Protein AF-A0A0F9GW29-F1 (afdb_monomer_lite)

pLDDT: mean 93.7, std 11.86, range [34.0, 98.69]

Structure (mmCIF, N/CA/C/O backbone):
data_AF-A0A0F9GW29-F1
#
_entry.id   AF-A0A0F9GW29-F1
#
loop_
_atom_site.group_PDB
_atom_site.id
_atom_site.type_symbol
_atom_site.label_atom_id
_atom_site.label_alt_id
_atom_site.label_comp_id
_atom_site.label_asym_id
_atom_site.label_entity_id
_atom_site.label_seq_id
_atom_site.pdbx_PDB_ins_code
_atom_site.Cartn_x
_atom_site.Cartn_y
_atom_site.Cartn_z
_atom_site.occupancy
_atom_site.B_iso_or_equiv
_atom_site.auth_seq_id
_atom_site.auth_comp_id
_atom_site.auth_asym_id
_atom_site.auth_atom_id
_atom_site.pdbx_PDB_model_num
ATOM 1 N N . ALA A 1 1 ? -7.505 8.619 -7.207 1.00 73.38 1 ALA A N 1
ATOM 2 C CA . ALA A 1 1 ? -6.398 9.356 -6.556 1.00 73.38 1 ALA A CA 1
ATOM 3 C C . ALA A 1 1 ? -5.919 8.689 -5.260 1.00 73.38 1 ALA A C 1
ATOM 5 O O . ALA A 1 1 ? -4.724 8.470 -5.140 1.00 73.38 1 ALA A O 1
ATOM 6 N N . LEU A 1 2 ? -6.806 8.320 -4.320 1.00 91.94 2 LEU A N 1
ATOM 7 C CA . LEU A 1 2 ? -6.420 7.776 -2.999 1.00 91.94 2 LEU A CA 1
ATOM 8 C C . LEU A 1 2 ? -5.524 6.524 -3.019 1.00 91.94 2 LEU A C 1
ATOM 10 O O . LEU A 1 2 ? -4.722 6.354 -2.109 1.00 91.94 2 LEU A O 1
ATOM 14 N N . ALA A 1 3 ? -5.606 5.679 -4.051 1.00 94.94 3 ALA A N 1
ATOM 15 C CA . ALA A 1 3 ? -4.713 4.524 -4.181 1.00 94.94 3 ALA A CA 1
ATOM 16 C C . ALA A 1 3 ? -3.299 4.853 -4.690 1.00 94.94 3 ALA A C 1
ATOM 18 O O . ALA A 1 3 ? -2.419 4.002 -4.636 1.00 94.94 3 ALA A O 1
ATOM 19 N N . CYS A 1 4 ? -3.065 6.072 -5.176 1.00 92.94 4 CYS A N 1
ATOM 20 C CA . CYS A 1 4 ? -1.814 6.461 -5.833 1.00 92.94 4 CYS A CA 1
ATOM 21 C C . CYS A 1 4 ? -0.981 7.446 -5.001 1.00 92.94 4 CYS A C 1
ATOM 23 O O . CYS A 1 4 ? 0.075 7.879 -5.448 1.00 92.94 4 CYS A O 1
ATOM 25 N N . ALA A 1 5 ? -1.452 7.844 -3.817 1.00 92.12 5 ALA A N 1
ATOM 26 C CA . ALA A 1 5 ? -0.807 8.861 -2.993 1.00 92.12 5 ALA A CA 1
ATOM 27 C C . ALA A 1 5 ? -1.031 8.599 -1.501 1.00 92.12 5 ALA A C 1
ATOM 29 O O . ALA A 1 5 ? -1.825 7.745 -1.106 1.00 92.12 5 ALA A O 1
ATOM 30 N N . SER A 1 6 ? -0.285 9.309 -0.658 1.00 95.75 6 SER A N 1
ATOM 31 C CA . SER A 1 6 ? -0.554 9.363 0.781 1.00 95.75 6 SER A CA 1
ATOM 32 C C . SER A 1 6 ? -1.591 10.442 1.086 1.00 95.75 6 SER A C 1
ATOM 34 O O . SER A 1 6 ? -1.606 11.471 0.414 1.00 95.75 6 SER A O 1
ATOM 36 N N . HIS A 1 7 ? -2.434 10.230 2.096 1.00 97.06 7 HIS A N 1
ATOM 37 C CA . HIS A 1 7 ? -3.388 11.240 2.573 1.00 97.06 7 HIS A CA 1
ATOM 38 C C . HIS A 1 7 ? -3.113 11.659 4.023 1.00 97.06 7 HIS A C 1
ATOM 40 O O . HIS A 1 7 ? -2.449 10.945 4.772 1.00 97.06 7 HIS A O 1
ATOM 46 N N . GLY A 1 8 ? -3.644 12.814 4.436 1.00 97.19 8 GLY A N 1
ATOM 47 C CA . GLY A 1 8 ? -3.456 13.358 5.785 1.00 97.19 8 GLY A CA 1
ATOM 48 C C . GLY A 1 8 ? -4.341 12.719 6.860 1.00 97.19 8 GLY A C 1
ATOM 49 O O . GLY A 1 8 ? -4.086 12.902 8.048 1.00 97.19 8 GLY A O 1
ATOM 50 N N . GLY A 1 9 ? -5.355 11.948 6.459 1.00 97.19 9 GLY A N 1
ATOM 51 C CA . GLY A 1 9 ? -6.311 11.306 7.372 1.00 97.19 9 GLY A CA 1
ATOM 52 C C . GLY A 1 9 ? -7.526 12.181 7.680 1.00 97.19 9 GLY A C 1
ATOM 53 O O . GLY A 1 9 ? -8.248 11.907 8.627 1.00 97.19 9 GLY A O 1
ATOM 54 N N . GLU A 1 10 ? -7.739 13.239 6.900 1.00 97.94 10 GLU A N 1
ATOM 55 C CA . GLU A 1 10 ? -8.901 14.121 6.946 1.00 97.94 10 GLU A CA 1
ATOM 56 C C . GLU A 1 10 ? -10.218 13.350 6.751 1.00 97.94 10 GLU A C 1
ATOM 58 O O . GLU A 1 10 ? -10.232 12.364 6.009 1.00 97.94 10 GLU A O 1
ATOM 63 N N . PRO A 1 11 ? -11.340 13.826 7.329 1.00 97.38 11 PRO A N 1
ATOM 64 C CA . PRO A 1 11 ? -12.637 13.150 7.230 1.00 97.38 11 PRO A CA 1
ATOM 65 C C . PRO A 1 11 ? -13.097 12.855 5.798 1.00 97.38 11 PRO A C 1
ATOM 67 O O . PRO A 1 11 ? -13.728 11.834 5.545 1.00 97.38 11 PRO A O 1
ATOM 70 N N . SER A 1 12 ? -12.763 13.723 4.837 1.00 97.50 12 SER A N 1
ATOM 71 C CA . SER A 1 12 ? -13.057 13.489 3.419 1.00 97.50 12 SER A CA 1
ATOM 72 C C . SER A 1 12 ? -12.296 12.282 2.862 1.00 97.50 12 SER A C 1
ATOM 74 O O . SER A 1 12 ? -12.860 11.490 2.106 1.00 97.50 12 SER A O 1
ATOM 76 N N . HIS A 1 13 ? -11.032 12.105 3.250 1.00 97.88 13 HIS A N 1
ATOM 77 C CA . HIS A 1 13 ? -10.209 10.976 2.832 1.00 97.88 13 HIS A CA 1
ATOM 78 C C . HIS A 1 13 ? -10.640 9.686 3.527 1.00 97.88 13 HIS A C 1
ATOM 80 O O . HIS A 1 13 ? -10.876 8.691 2.844 1.00 97.88 13 HIS A O 1
ATOM 86 N N . THR A 1 14 ? -10.807 9.702 4.853 1.00 97.81 14 THR A N 1
ATOM 87 C CA . THR A 1 14 ? -11.222 8.510 5.609 1.00 97.81 14 THR A CA 1
ATOM 88 C C . THR A 1 14 ? -12.634 8.076 5.235 1.00 97.81 14 THR A C 1
ATOM 90 O O . THR A 1 14 ? -12.854 6.895 4.991 1.00 97.81 14 THR A O 1
ATOM 93 N N . GLY A 1 15 ? -13.570 9.014 5.064 1.00 98.12 15 GLY A N 1
ATOM 94 C CA . GLY A 1 15 ? -14.919 8.723 4.575 1.00 98.12 15 GLY A CA 1
ATOM 95 C C . GLY A 1 15 ? -14.922 8.099 3.177 1.00 98.12 15 GLY A C 1
ATOM 96 O O . GLY A 1 15 ? -15.638 7.129 2.937 1.00 98.12 15 GLY A O 1
ATOM 97 N N . THR A 1 16 ? -14.066 8.586 2.271 1.00 98.25 16 THR A N 1
ATOM 98 C CA . THR A 1 16 ? -13.930 7.990 0.930 1.00 98.25 16 THR A CA 1
ATOM 99 C C . THR A 1 16 ? -13.340 6.580 0.993 1.00 98.25 16 THR A C 1
ATOM 101 O O . THR A 1 16 ? -13.804 5.696 0.278 1.00 98.25 16 THR A O 1
ATOM 104 N N . VAL A 1 17 ? -12.342 6.343 1.851 1.00 98.50 17 VAL A N 1
ATOM 105 C CA . VAL A 1 17 ? -11.772 5.003 2.069 1.00 98.50 17 VAL A CA 1
ATOM 106 C C . VAL A 1 17 ? -12.826 4.042 2.625 1.00 98.50 17 VAL A C 1
ATOM 108 O O . VAL A 1 17 ? -12.965 2.939 2.104 1.00 98.50 17 VAL A O 1
ATOM 111 N N . ALA A 1 18 ? -13.611 4.466 3.619 1.00 98.50 18 ALA A N 1
ATOM 112 C CA . ALA A 1 18 ? -14.680 3.651 4.198 1.00 98.50 18 ALA A CA 1
ATOM 113 C C . ALA A 1 18 ? -15.738 3.262 3.151 1.00 98.50 18 ALA A C 1
ATOM 115 O O . ALA A 1 18 ? -16.047 2.081 3.011 1.00 98.50 18 ALA A O 1
ATOM 116 N N . GLY A 1 19 ? -16.239 4.228 2.372 1.00 98.56 19 GLY A N 1
ATOM 117 C CA . GLY A 1 19 ? -17.222 3.953 1.317 1.00 98.56 19 GLY A CA 1
ATOM 118 C C . GLY A 1 19 ? -16.668 3.081 0.184 1.00 98.56 19 GLY A C 1
ATOM 119 O O . GLY A 1 19 ? -17.386 2.253 -0.381 1.00 98.56 19 GLY A O 1
ATOM 120 N N . TRP A 1 20 ? -15.377 3.217 -0.137 1.00 98.25 20 TRP A N 1
ATOM 121 C CA . TRP A 1 20 ? -14.721 2.350 -1.114 1.00 98.25 20 TRP A CA 1
ATOM 122 C C . TRP A 1 20 ? -14.618 0.906 -0.597 1.00 98.25 20 TRP A C 1
ATOM 124 O O . TRP A 1 20 ? -15.015 -0.016 -1.309 1.00 98.25 20 TRP A O 1
ATOM 134 N N . LEU A 1 21 ? -14.175 0.697 0.646 1.00 98.69 21 LEU A N 1
ATOM 135 C CA . LEU A 1 21 ? -14.157 -0.633 1.267 1.00 98.69 21 LEU A CA 1
ATOM 136 C C . LEU A 1 21 ? -15.551 -1.272 1.265 1.00 98.69 21 LEU A C 1
ATOM 138 O O . LEU A 1 21 ? -15.688 -2.410 0.825 1.00 98.69 21 LEU A O 1
ATOM 142 N N . GLU A 1 22 ? -16.587 -0.525 1.651 1.00 98.50 22 GLU A N 1
ATOM 143 C CA . GLU A 1 22 ? -17.970 -1.014 1.648 1.00 98.50 22 GLU A CA 1
ATOM 144 C C . GLU A 1 22 ? -18.430 -1.439 0.243 1.00 98.50 22 GLU A C 1
ATOM 146 O O . GLU A 1 22 ? -18.994 -2.520 0.074 1.00 98.50 22 GLU A O 1
ATOM 151 N N . THR A 1 23 ? -18.110 -0.646 -0.786 1.00 98.12 23 THR A N 1
ATOM 152 C CA . THR A 1 23 ? -18.413 -0.980 -2.191 1.00 98.12 23 THR A CA 1
ATOM 153 C C . THR A 1 23 ? -17.710 -2.268 -2.640 1.00 98.12 23 THR A C 1
ATOM 155 O O . THR A 1 23 ? -18.242 -3.007 -3.467 1.00 98.12 23 THR A O 1
ATOM 158 N N . ALA A 1 24 ? -16.530 -2.562 -2.087 1.00 97.69 24 ALA A N 1
ATOM 159 C CA . ALA A 1 24 ? -15.790 -3.801 -2.319 1.00 97.69 24 ALA A CA 1
ATOM 160 C C . ALA A 1 24 ? -16.244 -4.972 -1.418 1.00 97.69 24 ALA A C 1
ATOM 162 O O . ALA A 1 24 ? -15.675 -6.058 -1.515 1.00 97.69 24 ALA A O 1
ATOM 163 N N . GLY A 1 25 ? -17.254 -4.782 -0.558 1.00 98.19 25 GLY A N 1
ATOM 164 C CA . GLY A 1 25 ? -17.727 -5.800 0.388 1.00 98.19 25 GLY A CA 1
ATOM 165 C C . GLY A 1 25 ? -16.799 -6.016 1.588 1.00 98.19 25 GLY A C 1
ATOM 166 O O . GLY A 1 25 ? -16.816 -7.089 2.186 1.00 98.19 25 GLY A O 1
ATOM 167 N N . LEU A 1 26 ? -15.982 -5.016 1.921 1.00 98.69 26 LEU A N 1
ATOM 168 C CA . LEU A 1 26 ? -14.942 -5.058 2.947 1.00 98.69 26 LEU A CA 1
ATOM 169 C C . LEU A 1 26 ? -15.180 -4.013 4.035 1.00 98.69 26 LEU A C 1
ATOM 171 O O . LEU A 1 26 ? -16.071 -3.164 3.951 1.00 98.69 26 LEU A O 1
ATOM 175 N N . ARG A 1 27 ? -14.359 -4.073 5.080 1.00 98.38 27 ARG A N 1
ATOM 176 C CA . ARG A 1 27 ? -14.412 -3.190 6.242 1.00 98.38 27 ARG A CA 1
ATOM 177 C C . ARG A 1 27 ? -13.027 -2.655 6.595 1.00 98.38 27 ARG A C 1
ATOM 179 O O . ARG A 1 27 ? -12.006 -3.118 6.098 1.00 98.38 27 ARG A O 1
ATOM 186 N N . VAL A 1 28 ? -12.981 -1.675 7.499 1.00 98.25 28 VAL A N 1
ATOM 187 C CA . VAL A 1 28 ? -11.717 -1.092 7.9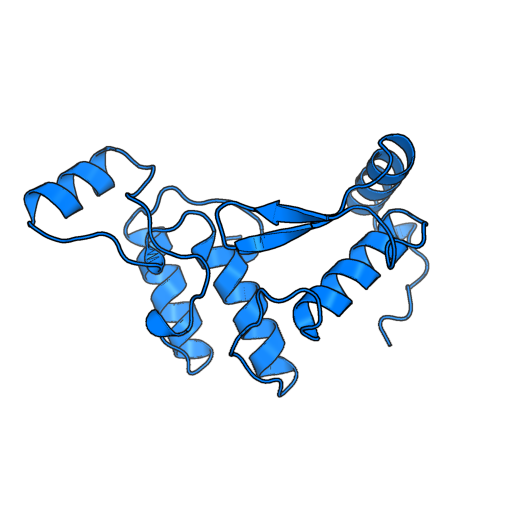94 1.00 98.25 28 VAL A CA 1
ATOM 188 C C . VAL A 1 28 ? -10.817 -2.152 8.629 1.00 98.25 28 VAL A C 1
ATOM 190 O O . VAL A 1 28 ? -9.599 -2.033 8.562 1.00 98.25 28 VAL A O 1
ATOM 193 N N . GLU A 1 29 ? -11.400 -3.200 9.212 1.00 98.06 29 GLU A N 1
ATOM 194 C CA . GLU A 1 29 ? -10.657 -4.297 9.835 1.00 98.06 29 GLU A CA 1
ATOM 195 C C . GLU A 1 29 ? -9.917 -5.190 8.825 1.00 98.06 29 GLU A C 1
ATOM 197 O O . GLU A 1 29 ? -9.009 -5.917 9.222 1.00 98.06 29 GLU A O 1
ATOM 202 N N . ASP A 1 30 ? -10.261 -5.114 7.535 1.00 98.56 30 ASP A N 1
ATOM 203 C CA . ASP A 1 30 ? -9.537 -5.811 6.467 1.00 98.56 30 ASP A CA 1
ATOM 204 C C . ASP A 1 30 ? -8.243 -5.078 6.069 1.00 98.56 30 ASP A C 1
ATOM 206 O O . ASP A 1 30 ? -7.419 -5.624 5.339 1.00 98.56 30 ASP A O 1
ATOM 210 N N . LEU A 1 31 ? -8.030 -3.840 6.539 1.00 98.69 31 LEU A N 1
ATOM 211 C CA . LEU A 1 31 ? -6.799 -3.097 6.285 1.00 98.69 31 LEU A CA 1
ATOM 212 C C . LEU A 1 31 ? -5.649 -3.601 7.167 1.00 98.69 31 LEU A C 1
ATOM 214 O O . LEU A 1 31 ? -5.679 -3.506 8.392 1.00 98.69 31 LEU A O 1
ATOM 218 N N . GLU A 1 32 ? -4.557 -4.003 6.524 1.00 98.56 32 GLU A N 1
ATOM 219 C CA . GLU A 1 32 ? -3.333 -4.483 7.177 1.00 98.56 32 GLU A CA 1
ATOM 220 C C . GLU A 1 32 ? -2.215 -3.419 7.227 1.00 98.56 32 GLU A C 1
ATOM 222 O O . GLU A 1 32 ? -1.070 -3.735 7.533 1.00 98.56 32 GLU A O 1
ATOM 227 N N . CYS A 1 33 ? -2.520 -2.140 6.959 1.00 98.19 33 CYS A N 1
ATOM 228 C CA . CYS A 1 33 ? -1.530 -1.048 7.017 1.00 98.19 33 CYS A CA 1
ATOM 229 C C . CYS A 1 33 ? -1.102 -0.650 8.437 1.00 98.19 33 CYS A C 1
ATOM 231 O O . CYS A 1 33 ? -0.201 0.172 8.598 1.00 98.19 33 CYS A O 1
ATOM 233 N N . GLY A 1 34 ? -1.775 -1.169 9.468 1.00 97.12 34 GLY A N 1
ATOM 234 C CA . GLY A 1 34 ? -1.650 -0.674 10.837 1.00 97.12 34 GLY A CA 1
ATOM 235 C C . GLY A 1 34 ? -2.256 0.722 11.010 1.00 97.12 34 GLY A C 1
ATOM 236 O O . GLY A 1 34 ? -2.763 1.324 10.063 1.00 97.12 34 GLY A O 1
ATOM 237 N N . ALA A 1 35 ? -2.204 1.248 12.232 1.00 97.00 35 ALA A N 1
ATOM 238 C CA . ALA A 1 35 ? -2.764 2.548 12.588 1.00 97.00 35 ALA A CA 1
ATOM 239 C C . ALA A 1 35 ? -1.662 3.538 12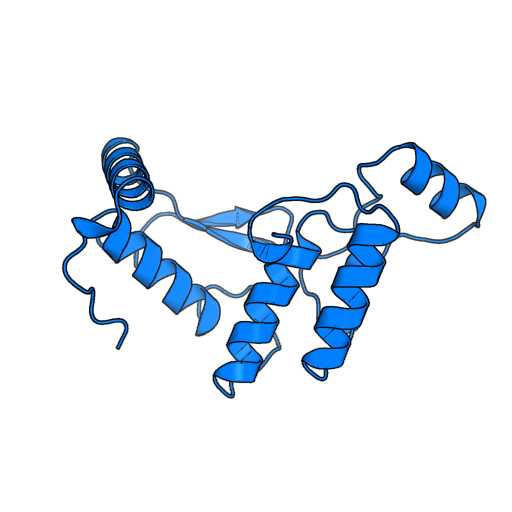.977 1.00 97.00 35 ALA A C 1
ATOM 241 O O . ALA A 1 35 ? -0.703 3.185 13.661 1.00 97.00 35 ALA A O 1
ATOM 242 N N . HIS A 1 36 ? -1.842 4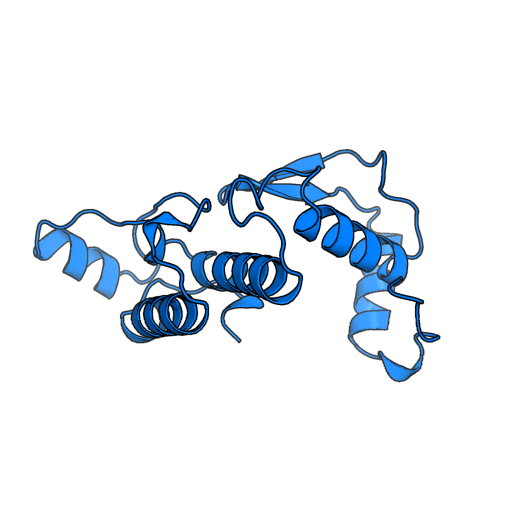.797 12.594 1.00 96.69 36 HIS A N 1
ATOM 243 C CA . HIS A 1 36 ? -1.090 5.920 13.140 1.00 96.69 36 HIS A CA 1
ATOM 244 C C . HIS A 1 36 ? -2.006 7.143 13.243 1.00 96.69 36 HIS A C 1
ATOM 246 O O . HIS A 1 36 ? -3.066 7.194 12.618 1.00 96.69 36 HIS A O 1
ATOM 252 N N . TRP A 1 37 ? -1.604 8.138 14.033 1.00 98.00 37 TRP A N 1
ATOM 253 C CA . TRP A 1 37 ? -2.340 9.400 14.138 1.00 98.00 37 TRP A CA 1
ATOM 254 C C . TRP A 1 37 ? -2.449 10.093 12.774 1.00 98.00 37 TRP A C 1
ATOM 256 O O . TRP A 1 37 ? -1.485 10.027 12.005 1.00 98.00 37 TRP A O 1
ATOM 266 N N . PRO A 1 38 ? -3.569 10.775 12.462 1.00 98.19 38 PRO A N 1
ATOM 267 C CA . PRO A 1 38 ? -3.671 11.578 11.249 1.00 98.19 38 PRO A CA 1
ATOM 268 C C . PRO A 1 38 ? -2.464 12.514 11.099 1.00 98.19 38 PRO A C 1
ATOM 270 O O . PRO A 1 38 ? -2.030 13.140 12.066 1.00 98.19 38 PRO A O 1
ATOM 273 N N . LEU A 1 39 ? -1.926 12.628 9.885 1.00 97.31 39 LEU A N 1
ATOM 274 C CA . LEU A 1 39 ? -0.850 13.581 9.594 1.00 97.31 39 LEU A CA 1
ATOM 275 C C . LEU A 1 39 ? -1.384 15.018 9.547 1.00 97.31 39 LEU A C 1
ATOM 277 O O . LEU A 1 39 ? -0.653 15.968 9.825 1.00 97.31 39 LEU A O 1
ATOM 281 N N . HIS A 1 40 ? -2.670 15.184 9.223 1.00 98.19 40 HIS A N 1
ATOM 282 C CA . HIS A 1 40 ? -3.347 16.468 9.304 1.00 98.19 40 HIS A CA 1
ATOM 283 C C . HIS A 1 40 ? -3.555 16.862 10.771 1.00 98.19 40 HIS A C 1
ATOM 285 O O . HIS A 1 40 ? -4.343 16.251 11.496 1.00 98.19 40 HIS A O 1
ATOM 291 N N . GLY A 1 41 ? -2.845 17.902 11.214 1.00 98.06 41 GLY A N 1
ATOM 292 C CA . GLY A 1 41 ? -2.768 18.259 12.630 1.00 98.06 41 GLY A CA 1
ATOM 293 C C . GLY A 1 41 ? -4.104 18.658 13.263 1.00 98.06 41 GLY A C 1
ATOM 294 O O . GLY A 1 41 ? -4.316 18.390 14.443 1.00 98.06 41 GLY A O 1
ATOM 295 N N . GLU A 1 42 ? -5.015 19.295 12.524 1.00 98.25 42 GLU A N 1
ATOM 296 C CA . GLU A 1 42 ? -6.358 19.599 13.044 1.00 98.25 42 GLU A CA 1
ATOM 297 C C . GLU A 1 42 ? -7.162 18.317 13.264 1.00 98.25 42 GLU A C 1
ATOM 299 O O . GLU A 1 42 ? -7.732 18.136 14.337 1.00 98.25 42 GLU A O 1
ATOM 304 N N . THR A 1 43 ? -7.109 17.378 12.314 1.00 97.88 43 THR A N 1
ATOM 305 C CA . THR A 1 43 ? -7.778 16.082 12.464 1.00 97.88 43 THR A CA 1
ATOM 306 C C . THR A 1 43 ? -7.196 15.295 13.632 1.00 97.88 43 THR A C 1
ATOM 308 O O . THR A 1 43 ? -7.947 14.754 14.434 1.00 97.88 43 THR A O 1
ATOM 311 N N . ALA A 1 44 ? -5.870 15.267 13.785 1.00 98.00 44 ALA A N 1
ATOM 312 C CA . ALA A 1 44 ? -5.230 14.580 14.904 1.00 98.00 44 ALA A CA 1
ATOM 313 C C . ALA A 1 44 ? -5.690 15.136 16.262 1.00 98.00 44 ALA A C 1
ATOM 315 O O . ALA A 1 44 ? -6.011 14.368 17.167 1.00 98.00 44 ALA A O 1
ATOM 316 N N . ARG A 1 45 ? -5.776 16.469 16.392 1.00 98.19 45 ARG A N 1
ATOM 317 C CA . ARG A 1 45 ? -6.294 17.122 17.605 1.00 98.19 45 ARG A CA 1
ATOM 318 C C . ARG A 1 45 ? -7.779 16.851 17.818 1.00 98.19 45 ARG A C 1
ATOM 320 O O . ARG A 1 45 ? -8.174 16.675 18.962 1.00 98.19 45 ARG A O 1
ATOM 327 N N . ALA A 1 46 ? -8.579 16.807 16.755 1.00 97.06 46 ALA A N 1
ATOM 328 C CA . ALA A 1 46 ? -10.001 16.493 16.846 1.00 97.06 46 ALA A CA 1
ATOM 329 C C . ALA A 1 46 ? -10.230 15.056 17.345 1.00 97.06 46 ALA A C 1
ATOM 331 O O . ALA A 1 46 ? -10.965 14.868 18.309 1.00 97.06 46 ALA A O 1
ATOM 332 N N . VAL A 1 47 ? -9.533 14.070 16.765 1.00 96.00 47 VAL A N 1
ATOM 333 C CA . VAL A 1 47 ? -9.591 12.659 17.197 1.00 96.00 47 VAL A CA 1
ATOM 334 C C . VAL A 1 47 ? -9.146 12.529 18.657 1.00 96.00 47 VAL A C 1
ATOM 336 O O . VAL A 1 47 ? -9.855 11.951 19.476 1.00 96.00 47 VAL A O 1
ATOM 339 N N . ALA A 1 48 ? -8.013 13.141 19.021 1.00 96.94 48 ALA A N 1
ATOM 340 C CA . ALA A 1 48 ? -7.524 13.112 20.399 1.00 96.94 48 ALA A CA 1
ATOM 341 C C . ALA A 1 48 ? -8.479 13.819 21.380 1.00 96.94 48 ALA A C 1
ATOM 343 O O . ALA A 1 48 ? -8.716 13.325 22.480 1.00 96.94 48 ALA A O 1
ATOM 344 N N . GLY A 1 49 ? -9.046 14.964 20.988 1.00 97.69 49 GLY A N 1
ATOM 345 C CA . GLY A 1 49 ? -9.991 15.739 21.793 1.00 97.69 49 GLY A CA 1
ATOM 346 C C . GLY A 1 49 ? -11.339 15.044 21.996 1.00 97.69 49 GLY A C 1
ATOM 347 O O . GLY A 1 49 ? -11.975 15.257 23.024 1.00 97.69 49 GLY A O 1
ATOM 348 N N . ALA A 1 50 ? -11.741 14.177 21.064 1.00 96.31 50 ALA A N 1
ATOM 349 C CA . ALA A 1 50 ? -12.897 13.293 21.206 1.00 96.31 50 ALA A CA 1
ATOM 350 C C . ALA A 1 50 ? -12.628 12.083 22.127 1.00 96.31 50 ALA A C 1
ATOM 352 O O . ALA A 1 50 ? -13.549 11.331 22.435 1.00 96.31 50 ALA A O 1
ATOM 353 N N . GLY A 1 51 ? -11.384 11.889 22.588 1.00 95.81 51 GLY A N 1
ATOM 354 C CA . GLY A 1 51 ? -10.984 10.719 23.374 1.00 95.81 51 GLY A CA 1
ATOM 355 C C . GLY A 1 51 ? -10.883 9.434 22.547 1.00 95.81 51 GLY A C 1
ATOM 356 O O . GLY A 1 51 ? -10.868 8.341 23.111 1.00 95.81 51 GLY A O 1
ATOM 357 N N . GLU A 1 52 ? -10.822 9.555 21.221 1.00 94.56 52 GLU A N 1
ATOM 358 C CA . GLU A 1 52 ? -10.734 8.430 20.297 1.00 94.56 52 GLU A CA 1
ATOM 359 C C . GLU A 1 52 ? -9.273 8.040 20.025 1.00 94.56 52 GLU A C 1
ATOM 361 O O . GLU A 1 52 ? -8.349 8.855 20.105 1.00 94.56 52 GLU A O 1
ATOM 366 N N . ALA A 1 53 ? -9.060 6.773 19.666 1.00 95.12 53 ALA A N 1
ATOM 367 C CA . ALA A 1 53 ? -7.781 6.281 19.167 1.00 95.12 53 ALA A CA 1
ATOM 368 C C . ALA A 1 53 ? -7.802 6.208 17.631 1.00 95.12 53 ALA A C 1
ATOM 370 O O . ALA A 1 53 ? -8.844 5.892 17.046 1.00 95.12 53 ALA A O 1
ATOM 371 N N . PRO A 1 54 ? -6.669 6.440 16.943 1.00 96.38 54 PRO A N 1
ATOM 372 C CA . PRO A 1 54 ? -6.609 6.219 15.508 1.00 96.38 54 PRO A CA 1
ATOM 373 C C . PRO A 1 54 ? -6.768 4.726 15.173 1.00 96.38 54 PRO A C 1
ATOM 375 O O . PRO A 1 54 ? -6.365 3.852 15.939 1.00 96.38 54 PRO A O 1
ATOM 378 N N . SER A 1 55 ? -7.298 4.433 13.986 1.00 97.06 55 SER A N 1
ATOM 379 C CA . SER A 1 55 ? -7.419 3.092 13.419 1.00 97.06 55 SER A CA 1
ATOM 380 C C . SER A 1 55 ? -6.711 3.037 12.062 1.00 97.06 55 SER A C 1
ATOM 382 O O . SER A 1 55 ? -6.136 4.033 11.610 1.00 97.06 55 SER A O 1
ATOM 384 N N . ALA A 1 56 ? -6.757 1.883 11.394 1.00 98.06 56 ALA A N 1
ATOM 385 C CA . ALA A 1 56 ? -6.121 1.690 10.093 1.00 98.06 56 ALA A CA 1
ATOM 386 C C . ALA A 1 56 ? -6.604 2.681 9.020 1.00 98.06 56 ALA A C 1
ATOM 388 O O . ALA A 1 56 ? -5.836 3.041 8.134 1.00 98.06 56 ALA A O 1
ATOM 389 N N . ILE A 1 57 ? -7.829 3.205 9.138 1.00 97.81 57 ILE A N 1
ATOM 390 C CA . ILE A 1 57 ? -8.363 4.198 8.196 1.00 97.81 57 ILE A CA 1
ATOM 391 C C . ILE A 1 57 ? -7.612 5.540 8.250 1.00 97.81 57 ILE A C 1
ATOM 393 O O . ILE A 1 57 ? -7.559 6.266 7.262 1.00 97.81 57 ILE A O 1
ATOM 397 N N . HIS A 1 58 ? -7.003 5.870 9.394 1.00 98.19 58 HIS A N 1
ATOM 398 C CA . HIS A 1 58 ? -6.215 7.094 9.570 1.00 98.19 58 HIS A CA 1
ATOM 399 C C . HIS A 1 58 ? -4.785 6.957 9.040 1.00 98.19 58 HIS A C 1
ATOM 401 O O . HIS A 1 58 ? -4.085 7.963 8.906 1.00 98.19 58 HIS A O 1
ATOM 407 N N . ASN A 1 59 ? -4.354 5.735 8.714 1.00 98.12 59 ASN A N 1
ATOM 408 C CA . ASN A 1 59 ? -3.061 5.507 8.099 1.00 98.12 59 ASN A CA 1
ATOM 409 C C . ASN A 1 59 ? -3.010 6.191 6.728 1.00 98.12 59 ASN A C 1
ATOM 411 O O . ASN A 1 59 ? -3.925 6.041 5.919 1.00 98.12 59 ASN A O 1
ATOM 415 N N . ASN A 1 60 ? -1.931 6.912 6.442 1.00 97.56 60 ASN A N 1
ATOM 416 C CA . ASN A 1 60 ? -1.768 7.667 5.204 1.00 97.56 60 ASN A CA 1
ATOM 417 C C . ASN A 1 60 ? -1.737 6.769 3.952 1.00 97.56 60 ASN A C 1
ATOM 419 O O . ASN A 1 60 ? -1.951 7.255 2.840 1.00 97.56 60 ASN A O 1
ATOM 423 N N . CYS A 1 61 ? -1.483 5.470 4.122 1.00 98.00 61 CYS A N 1
ATOM 424 C CA . CYS A 1 61 ? -1.502 4.457 3.079 1.00 98.00 61 CYS A CA 1
ATOM 425 C C . CYS A 1 61 ? -2.831 3.698 2.984 1.00 98.00 61 CYS A C 1
ATOM 427 O O . CYS A 1 61 ? -2.967 2.879 2.076 1.00 98.00 61 CYS A O 1
ATOM 429 N N . SER A 1 62 ? -3.833 3.977 3.824 1.00 98.38 62 SER A N 1
ATOM 430 C CA . SER A 1 62 ? -5.096 3.220 3.826 1.00 98.38 62 SER A CA 1
ATOM 431 C C . SER A 1 62 ? -5.806 3.234 2.460 1.00 98.38 62 SER A C 1
ATOM 433 O O . SER A 1 62 ? -6.324 2.210 2.013 1.00 98.38 62 SER A O 1
ATOM 435 N N . GLY A 1 63 ? -5.716 4.341 1.713 1.00 98.25 63 GLY A N 1
ATOM 436 C CA . GLY A 1 63 ? -6.190 4.420 0.327 1.00 98.25 63 GLY A CA 1
ATOM 437 C C . GLY A 1 63 ? -5.454 3.490 -0.650 1.00 98.25 63 GLY A C 1
ATOM 438 O O . GLY A 1 63 ? -6.093 2.852 -1.486 1.00 98.25 63 GLY A O 1
ATOM 439 N N . LYS A 1 64 ? -4.126 3.349 -0.527 1.00 98.06 64 LYS A N 1
ATOM 440 C CA . LYS A 1 64 ? -3.319 2.406 -1.334 1.00 98.06 64 LYS A CA 1
ATOM 441 C C . LYS A 1 64 ? -3.694 0.963 -1.014 1.00 98.06 64 LYS A C 1
ATOM 443 O O . LYS A 1 64 ? -3.927 0.160 -1.911 1.00 98.06 64 LYS A O 1
ATOM 448 N N . HIS A 1 65 ? -3.848 0.673 0.275 1.00 98.62 65 HIS A N 1
ATOM 449 C CA . HIS A 1 65 ? -4.261 -0.632 0.779 1.00 98.62 65 HIS A CA 1
ATOM 450 C C . HIS A 1 65 ? -5.664 -1.021 0.310 1.00 98.62 65 HIS A C 1
ATOM 452 O O . HIS A 1 65 ? -5.879 -2.157 -0.099 1.00 98.62 65 HIS A O 1
ATOM 458 N N . THR A 1 66 ? -6.590 -0.065 0.271 1.00 98.69 66 THR A N 1
ATOM 459 C CA . THR A 1 66 ? -7.926 -0.272 -0.304 1.00 98.69 66 THR A CA 1
ATOM 460 C C . THR A 1 66 ? -7.847 -0.618 -1.794 1.00 98.69 66 THR A C 1
ATOM 462 O O . THR A 1 66 ? -8.589 -1.477 -2.269 1.00 98.69 66 THR A O 1
ATOM 465 N N . GLY A 1 67 ? -6.900 -0.032 -2.536 1.00 98.25 67 GLY A N 1
ATOM 466 C CA . GLY A 1 67 ? -6.615 -0.413 -3.924 1.00 98.25 67 GLY A CA 1
ATOM 467 C C . GLY A 1 67 ? -6.102 -1.853 -4.073 1.00 98.25 67 GLY A C 1
ATOM 468 O O . GLY A 1 67 ? -6.557 -2.581 -4.960 1.00 98.25 67 GLY A O 1
ATOM 469 N N . PHE A 1 68 ? -5.211 -2.300 -3.182 1.00 98.44 68 PHE A N 1
ATOM 470 C CA . PHE A 1 68 ? -4.736 -3.691 -3.153 1.00 98.44 68 PHE A CA 1
ATOM 471 C C . PHE A 1 68 ? -5.873 -4.673 -2.867 1.00 98.44 68 PHE A C 1
ATOM 473 O O . PHE A 1 68 ? -6.045 -5.644 -3.601 1.00 98.44 68 PHE A O 1
ATOM 480 N N . LEU A 1 69 ? -6.692 -4.375 -1.862 1.00 98.69 69 LEU A N 1
ATOM 481 C CA . LEU A 1 69 ? -7.863 -5.169 -1.501 1.00 98.69 69 LEU A CA 1
ATOM 482 C C . LEU A 1 69 ? -8.895 -5.225 -2.631 1.00 98.69 69 LEU A C 1
ATOM 484 O O . LEU A 1 69 ? -9.375 -6.299 -2.975 1.00 98.69 69 LEU A O 1
ATOM 488 N N . THR A 1 70 ? -9.172 -4.090 -3.278 1.00 98.44 70 THR A N 1
ATOM 489 C CA . THR A 1 70 ? -10.057 -4.034 -4.453 1.00 98.44 70 THR A CA 1
ATOM 490 C C . THR A 1 70 ? -9.542 -4.938 -5.571 1.00 98.44 70 THR A C 1
ATOM 492 O O . THR A 1 70 ? -10.323 -5.634 -6.217 1.00 98.44 70 THR A O 1
ATOM 495 N N . THR A 1 71 ? -8.223 -4.967 -5.783 1.00 98.12 71 THR A N 1
ATOM 496 C CA . THR A 1 71 ? -7.598 -5.856 -6.771 1.00 98.12 71 THR A CA 1
ATOM 497 C C . THR A 1 71 ? -7.773 -7.325 -6.390 1.00 98.12 71 THR A C 1
ATOM 499 O O . THR A 1 71 ? -8.143 -8.119 -7.253 1.00 98.12 71 THR A O 1
ATOM 502 N N . ALA A 1 72 ? -7.554 -7.681 -5.119 1.00 98.62 72 ALA A N 1
ATOM 503 C CA . ALA A 1 72 ? -7.757 -9.044 -4.628 1.00 98.62 72 ALA A CA 1
ATOM 504 C C . ALA A 1 72 ? -9.212 -9.498 -4.832 1.00 98.62 72 ALA A C 1
ATOM 506 O O . ALA A 1 72 ? -9.453 -10.524 -5.464 1.00 98.62 72 ALA A O 1
ATOM 507 N N . VAL A 1 73 ? -10.185 -8.679 -4.412 1.00 98.62 73 VAL A N 1
ATOM 508 C CA . VAL A 1 73 ? -11.622 -8.955 -4.588 1.00 98.62 73 VAL A CA 1
ATOM 509 C C . VAL A 1 73 ? -11.975 -9.127 -6.063 1.00 98.62 73 VAL A C 1
ATOM 511 O O . VAL A 1 73 ? -12.602 -10.115 -6.437 1.00 98.62 73 VAL A O 1
ATOM 514 N N . HIS A 1 74 ? -11.539 -8.203 -6.924 1.00 98.31 74 HIS A N 1
ATOM 515 C CA . HIS A 1 74 ? -11.822 -8.266 -8.358 1.00 98.31 74 HIS A CA 1
ATOM 516 C C . HIS A 1 74 ? -11.271 -9.539 -9.017 1.00 98.31 74 HIS A C 1
ATOM 518 O O . HIS A 1 74 ? -11.876 -10.065 -9.950 1.00 98.31 74 HIS A O 1
ATOM 524 N N . LYS A 1 75 ? -10.128 -10.039 -8.539 1.00 98.31 75 LYS A N 1
ATOM 525 C CA . LYS A 1 75 ? -9.496 -11.261 -9.045 1.00 98.31 75 LYS A CA 1
ATOM 526 C C . LYS A 1 75 ? -9.975 -12.542 -8.348 1.00 98.31 75 LYS A C 1
ATOM 528 O O . LYS A 1 75 ? -9.575 -13.623 -8.769 1.00 98.31 75 LYS A O 1
ATOM 533 N N . GLY A 1 76 ? -10.844 -12.445 -7.338 1.00 98.25 76 GLY A N 1
ATOM 534 C CA . GLY A 1 76 ? -11.320 -13.597 -6.565 1.00 98.25 76 GLY A CA 1
ATOM 535 C C . GLY A 1 76 ? -10.255 -14.202 -5.645 1.00 98.25 76 GLY A C 1
ATOM 536 O O . GLY A 1 76 ? -10.252 -15.409 -5.413 1.00 98.25 76 GLY A O 1
ATOM 537 N N . GLU A 1 77 ? -9.328 -13.380 -5.160 1.00 98.44 77 GLU A N 1
ATOM 538 C CA . GLU A 1 77 ? -8.240 -13.775 -4.262 1.00 98.44 77 GLU A CA 1
ATOM 539 C C . GLU A 1 77 ? -8.606 -13.578 -2.793 1.00 98.44 77 GLU A C 1
ATOM 541 O O . GLU A 1 77 ? -9.496 -12.794 -2.460 1.00 98.44 77 GLU A O 1
ATOM 546 N N . ASP A 1 78 ? -7.882 -14.272 -1.909 1.00 98.12 78 ASP A N 1
ATOM 547 C CA . ASP A 1 78 ? -7.961 -14.008 -0.473 1.00 98.12 78 ASP A CA 1
ATOM 548 C C . ASP A 1 78 ? -7.591 -12.543 -0.209 1.00 98.12 78 ASP A C 1
ATOM 550 O O . ASP A 1 78 ? -6.632 -12.009 -0.763 1.00 98.12 78 ASP A O 1
ATOM 554 N N . THR A 1 79 ? -8.373 -11.873 0.625 1.00 98.44 79 THR A N 1
ATOM 555 C CA . THR A 1 79 ? -8.080 -10.507 1.043 1.00 98.44 79 THR A CA 1
ATOM 556 C C . THR A 1 79 ? -7.111 -10.474 2.213 1.00 98.44 79 THR A C 1
ATOM 558 O O . THR A 1 79 ? -6.533 -9.427 2.469 1.00 98.44 79 THR A O 1
ATOM 561 N N . LYS A 1 80 ? -6.877 -11.590 2.913 1.00 98.31 80 LYS A N 1
ATOM 562 C CA . LYS A 1 80 ? -5.984 -11.646 4.073 1.00 98.31 80 LYS A CA 1
ATOM 563 C C . LYS A 1 80 ? -4.528 -11.849 3.690 1.00 98.31 80 LYS A C 1
ATOM 565 O O . LYS A 1 80 ? -4.138 -12.795 3.000 1.00 98.31 80 LYS A O 1
ATOM 570 N N . GLY A 1 81 ? -3.669 -11.027 4.276 1.00 98.12 81 GLY A N 1
ATOM 571 C CA . GLY A 1 81 ? -2.238 -11.072 4.046 1.00 98.12 81 GLY A CA 1
ATOM 572 C C . GLY A 1 81 ? -1.819 -10.539 2.693 1.00 98.12 81 GLY A C 1
ATOM 573 O O . GLY A 1 81 ? -0.773 -10.951 2.190 1.00 98.12 81 GLY A O 1
ATOM 574 N N . TYR A 1 82 ? -2.608 -9.638 2.109 1.00 98.44 82 TYR A N 1
ATOM 575 C CA . TYR A 1 82 ? -2.276 -8.968 0.855 1.00 98.44 82 TYR A CA 1
ATOM 576 C C . TYR A 1 82 ? -0.994 -8.134 0.940 1.00 98.44 82 TYR A C 1
ATOM 578 O O . TYR A 1 82 ? -0.465 -7.724 -0.090 1.00 98.44 82 TYR A O 1
ATOM 586 N N . VAL A 1 83 ? -0.483 -7.885 2.148 1.00 98.38 83 VAL A N 1
ATOM 587 C CA . VAL A 1 83 ? 0.811 -7.236 2.400 1.00 98.38 83 VAL A CA 1
ATOM 588 C C . VAL A 1 83 ? 1.995 -8.212 2.351 1.00 98.38 83 VAL A C 1
ATOM 590 O O . VAL A 1 83 ? 3.143 -7.780 2.301 1.00 98.38 83 VAL A O 1
ATOM 593 N N . ARG A 1 84 ? 1.760 -9.534 2.342 1.00 98.00 84 ARG A N 1
ATOM 594 C CA . ARG A 1 84 ? 2.833 -10.534 2.210 1.00 98.00 84 ARG A CA 1
ATOM 595 C C . ARG A 1 84 ? 3.364 -10.538 0.785 1.00 98.00 84 ARG A C 1
ATOM 597 O O . ARG A 1 84 ? 2.584 -10.536 -0.162 1.00 98.00 84 ARG A O 1
ATOM 604 N N . PHE A 1 85 ? 4.682 -10.621 0.628 1.00 97.62 85 PHE A N 1
ATOM 605 C CA . PHE A 1 85 ? 5.313 -10.609 -0.692 1.00 97.62 85 PHE A CA 1
ATOM 606 C C . PHE A 1 85 ? 4.776 -11.705 -1.613 1.00 97.62 85 PHE A C 1
ATOM 608 O O . PHE A 1 85 ? 4.553 -11.460 -2.791 1.00 97.62 85 PHE A O 1
ATOM 615 N N . GLU A 1 86 ? 4.537 -12.900 -1.082 1.00 97.50 86 GLU A N 1
ATOM 616 C CA . GLU A 1 86 ? 4.070 -14.059 -1.843 1.00 97.50 86 GLU A CA 1
ATOM 617 C C . GLU A 1 86 ? 2.591 -13.939 -2.249 1.00 97.50 86 GLU A C 1
ATOM 619 O O . GLU A 1 86 ? 2.089 -14.761 -3.013 1.00 97.50 86 GLU A O 1
ATOM 624 N N . HIS A 1 87 ? 1.875 -12.926 -1.749 1.00 98.56 87 HIS A N 1
ATOM 625 C CA . HIS A 1 87 ? 0.485 -12.705 -2.107 1.00 98.56 87 HIS A CA 1
ATOM 626 C C . HIS A 1 87 ? 0.349 -12.354 -3.599 1.00 98.56 87 HIS A C 1
ATOM 628 O O . HIS A 1 87 ? 1.126 -11.531 -4.096 1.00 98.56 87 HIS A O 1
ATOM 634 N N . PRO A 1 88 ? -0.665 -12.877 -4.315 1.00 98.62 88 PRO A N 1
ATOM 635 C CA . PRO A 1 88 ? -0.826 -12.621 -5.748 1.00 98.62 88 PRO A CA 1
ATOM 636 C C . PRO A 1 88 ? -0.869 -11.128 -6.127 1.00 98.62 88 PRO A C 1
ATOM 638 O O . PRO A 1 88 ? -0.310 -10.730 -7.149 1.00 98.62 88 PRO A O 1
ATOM 641 N N . VAL A 1 89 ? -1.452 -10.274 -5.276 1.00 98.38 89 VAL A N 1
ATOM 642 C CA . VAL A 1 89 ? -1.422 -8.808 -5.461 1.00 98.38 89 VAL A CA 1
ATOM 643 C C . VAL A 1 89 ? 0.005 -8.247 -5.460 1.00 98.38 89 VAL A C 1
ATOM 645 O O . VAL A 1 89 ? 0.340 -7.462 -6.344 1.00 98.38 89 VAL A O 1
ATOM 648 N N . GLN A 1 90 ? 0.858 -8.657 -4.517 1.00 98.25 90 GLN A N 1
ATOM 649 C CA . GLN A 1 90 ? 2.242 -8.175 -4.447 1.00 98.25 90 GLN A CA 1
ATOM 650 C C . GLN A 1 90 ? 3.088 -8.727 -5.596 1.00 98.25 90 GLN A C 1
ATOM 652 O O . GLN A 1 90 ? 3.892 -7.994 -6.166 1.00 98.25 90 GLN A O 1
ATOM 657 N N . GLN A 1 91 ? 2.853 -9.976 -6.009 1.00 98.31 91 GLN A N 1
ATOM 658 C CA . GLN A 1 91 ? 3.509 -10.558 -7.184 1.00 98.31 91 GLN A CA 1
ATOM 659 C C . GLN A 1 91 ? 3.145 -9.820 -8.482 1.00 98.31 91 GLN A C 1
ATOM 661 O O . GLN A 1 91 ? 4.007 -9.608 -9.330 1.00 98.31 91 GLN A O 1
ATOM 666 N N . ARG A 1 92 ? 1.903 -9.337 -8.629 1.00 97.81 92 ARG A N 1
ATOM 667 C CA . ARG A 1 92 ? 1.543 -8.465 -9.763 1.00 97.81 92 ARG A CA 1
ATOM 668 C C . ARG A 1 92 ? 2.250 -7.123 -9.723 1.00 97.81 92 ARG A C 1
ATOM 670 O O . ARG A 1 92 ? 2.690 -6.649 -10.763 1.00 97.81 92 ARG A O 1
ATOM 677 N N . ILE A 1 93 ? 2.345 -6.510 -8.545 1.00 97.00 93 ILE A N 1
ATOM 678 C CA . ILE A 1 93 ? 3.076 -5.249 -8.383 1.00 97.00 93 ILE A CA 1
ATOM 679 C C . ILE A 1 93 ? 4.542 -5.453 -8.772 1.00 97.00 93 ILE A C 1
ATOM 681 O O . ILE A 1 93 ? 5.078 -4.644 -9.525 1.00 97.00 93 ILE A O 1
ATOM 685 N N . LEU A 1 94 ? 5.158 -6.558 -8.340 1.00 97.94 94 LEU A N 1
ATOM 686 C CA . LEU A 1 94 ? 6.506 -6.939 -8.755 1.00 97.94 94 LEU A CA 1
ATOM 687 C C . LEU A 1 94 ? 6.610 -7.054 -10.280 1.00 97.94 94 LEU A C 1
ATOM 689 O O . LEU A 1 94 ? 7.451 -6.384 -10.863 1.00 97.94 94 LEU A O 1
ATOM 693 N N . GLY A 1 95 ? 5.709 -7.794 -10.933 1.00 96.75 95 GLY A N 1
ATOM 694 C CA . GLY A 1 95 ? 5.714 -7.937 -12.393 1.00 96.75 95 GLY A CA 1
ATOM 695 C C . GLY A 1 95 ? 5.558 -6.606 -13.143 1.00 96.75 95 GLY A C 1
ATOM 696 O O . GLY A 1 95 ? 6.217 -6.381 -14.157 1.00 96.75 95 GLY A O 1
ATOM 697 N N . VAL A 1 96 ? 4.744 -5.676 -12.627 1.00 95.19 96 VAL A N 1
ATOM 698 C CA . VAL A 1 96 ? 4.641 -4.314 -13.184 1.00 95.19 96 VAL A CA 1
ATOM 699 C C . VAL A 1 96 ? 5.957 -3.553 -13.014 1.00 95.19 96 VAL A C 1
ATOM 701 O O . VAL A 1 96 ? 6.413 -2.915 -13.963 1.00 95.19 96 VAL A O 1
ATOM 704 N N . LEU A 1 97 ? 6.593 -3.635 -11.841 1.00 96.19 97 LEU A N 1
ATOM 705 C CA . LEU A 1 97 ? 7.897 -3.011 -11.602 1.00 96.19 97 LEU A CA 1
ATOM 706 C C . LEU A 1 97 ? 8.975 -3.592 -12.523 1.00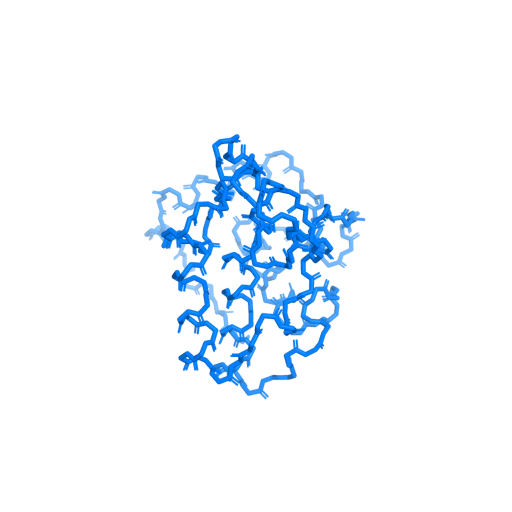 96.19 97 LEU A C 1
ATOM 708 O O . LEU A 1 97 ? 9.743 -2.823 -13.091 1.00 96.19 97 LEU A O 1
ATOM 712 N N . GLU A 1 98 ? 9.008 -4.909 -12.720 1.00 96.50 98 GLU A N 1
ATOM 713 C CA . GLU A 1 98 ? 9.944 -5.594 -13.621 1.00 96.50 98 GLU A CA 1
ATOM 714 C C . GLU A 1 98 ? 9.741 -5.163 -15.076 1.00 96.50 98 GLU A C 1
ATOM 716 O O . GLU A 1 98 ? 10.699 -4.783 -15.753 1.00 96.50 98 GLU A O 1
ATOM 721 N N . ALA A 1 99 ? 8.489 -5.135 -15.544 1.00 93.12 99 ALA A N 1
ATOM 722 C CA . ALA A 1 99 ? 8.149 -4.687 -16.891 1.00 93.12 99 ALA A CA 1
ATOM 723 C C . ALA A 1 99 ? 8.543 -3.219 -17.115 1.00 93.12 99 ALA A C 1
ATOM 725 O O . ALA A 1 99 ? 9.170 -2.876 -18.122 1.00 93.12 99 ALA A O 1
ATOM 726 N N . MET A 1 100 ? 8.230 -2.347 -16.154 1.00 92.69 100 MET A N 1
ATOM 727 C CA . MET A 1 100 ? 8.573 -0.930 -16.235 1.00 92.69 100 MET A CA 1
ATOM 728 C C . MET A 1 100 ? 10.082 -0.698 -16.166 1.00 92.69 100 MET A C 1
ATOM 730 O O . MET A 1 100 ? 10.615 0.050 -16.981 1.00 92.69 100 MET A O 1
ATOM 734 N N . CYS A 1 101 ? 10.782 -1.350 -15.243 1.00 94.94 101 CYS A N 1
ATOM 735 C CA . CYS A 1 101 ? 12.205 -1.121 -14.988 1.00 94.94 101 CYS A CA 1
ATOM 736 C C . CYS A 1 101 ? 13.127 -1.955 -15.898 1.00 94.94 101 CYS A C 1
ATOM 738 O O . CYS A 1 101 ? 14.336 -1.722 -15.926 1.00 94.94 101 CYS A O 1
ATOM 740 N N . GLY A 1 102 ? 12.574 -2.910 -16.656 1.00 93.75 102 GLY A N 1
ATOM 741 C CA . GLY A 1 102 ? 13.307 -3.744 -17.610 1.00 93.75 102 GLY A CA 1
ATOM 742 C C . GLY A 1 102 ? 14.326 -4.682 -16.960 1.00 93.75 102 GLY A C 1
ATOM 743 O O . GLY A 1 102 ? 15.395 -4.893 -17.527 1.00 93.75 102 GLY A O 1
ATOM 744 N N . ILE A 1 103 ? 14.034 -5.192 -15.763 1.00 96.69 103 ILE A N 1
ATOM 745 C CA . ILE A 1 103 ? 14.940 -6.041 -14.978 1.00 96.69 103 ILE A CA 1
ATOM 746 C C . ILE A 1 103 ? 14.142 -7.052 -14.147 1.00 96.69 103 ILE A C 1
ATOM 748 O O . ILE A 1 103 ? 13.041 -6.735 -13.710 1.00 96.69 103 ILE A O 1
ATOM 752 N N . ASP A 1 104 ? 14.704 -8.243 -13.929 1.00 97.00 104 ASP A N 1
ATOM 753 C CA . ASP A 1 104 ? 14.186 -9.242 -12.982 1.00 97.00 104 ASP A CA 1
ATOM 754 C C . ASP A 1 104 ? 14.451 -8.786 -11.537 1.00 97.00 104 ASP A C 1
ATOM 756 O O . ASP A 1 104 ? 15.593 -8.519 -11.148 1.00 97.00 104 ASP A O 1
ATOM 760 N N . LEU A 1 105 ? 13.387 -8.688 -10.743 1.00 97.06 105 LEU A N 1
ATOM 761 C CA . LEU A 1 105 ? 13.402 -8.248 -9.353 1.00 97.06 105 LEU A CA 1
ATOM 762 C C . LEU A 1 105 ? 13.026 -9.379 -8.384 1.00 97.06 105 LEU A C 1
ATOM 764 O O . LEU A 1 105 ? 13.021 -9.158 -7.170 1.00 97.06 105 LEU A O 1
ATOM 768 N N . GLY A 1 106 ? 12.788 -10.603 -8.865 1.00 94.62 106 GLY A N 1
ATOM 769 C CA . GLY A 1 106 ? 12.374 -11.751 -8.053 1.00 94.62 106 GLY A CA 1
ATOM 770 C C . GLY A 1 106 ? 13.343 -12.112 -6.923 1.00 94.62 106 GLY A C 1
ATOM 771 O O . GLY A 1 106 ? 12.945 -12.695 -5.912 1.00 94.62 106 GLY A O 1
ATOM 772 N N . ARG A 1 107 ? 14.619 -11.730 -7.057 1.00 94.75 107 ARG A N 1
ATOM 773 C CA . ARG A 1 107 ? 15.667 -11.917 -6.035 1.00 94.75 107 ARG A CA 1
ATOM 774 C C . ARG A 1 107 ? 16.271 -10.611 -5.521 1.00 94.75 107 ARG A C 1
ATOM 776 O O . ARG A 1 107 ? 17.289 -10.653 -4.826 1.00 94.75 107 ARG A O 1
ATOM 783 N N . ALA A 1 108 ? 15.683 -9.468 -5.863 1.00 97.25 108 ALA A N 1
ATOM 784 C CA . ALA A 1 108 ? 16.165 -8.181 -5.389 1.00 97.25 108 ALA A CA 1
ATOM 785 C C . ALA A 1 108 ? 16.069 -8.095 -3.852 1.00 97.25 108 ALA A C 1
ATOM 787 O O . ALA A 1 108 ? 15.142 -8.656 -3.253 1.00 97.25 108 ALA A O 1
ATOM 788 N N . PRO A 1 109 ? 17.000 -7.386 -3.181 1.00 97.75 109 PRO A N 1
ATOM 789 C CA . PRO A 1 109 ? 16.834 -7.049 -1.775 1.00 97.75 109 PRO A CA 1
ATOM 790 C C . PRO A 1 109 ? 15.491 -6.350 -1.550 1.00 97.75 109 PRO A C 1
ATOM 792 O O . PRO A 1 109 ? 15.082 -5.496 -2.337 1.00 97.75 109 PRO A O 1
ATOM 795 N N . ARG A 1 110 ? 14.810 -6.701 -0.461 1.00 96.94 110 ARG A N 1
ATOM 796 C CA . ARG A 1 110 ? 13.514 -6.120 -0.107 1.00 96.94 110 ARG A CA 1
ATOM 797 C C . ARG A 1 110 ? 13.466 -5.728 1.359 1.00 96.94 110 ARG A C 1
ATOM 799 O O . ARG A 1 110 ? 13.991 -6.443 2.212 1.00 96.94 110 ARG A O 1
ATOM 806 N N . GLY A 1 111 ? 12.827 -4.598 1.628 1.00 97.38 111 GLY A N 1
ATOM 807 C CA . GLY A 1 111 ? 12.444 -4.152 2.962 1.00 97.38 111 GLY A CA 1
ATOM 808 C C . GLY A 1 111 ? 10.943 -4.298 3.192 1.00 97.38 111 GLY A C 1
ATOM 809 O O . GLY A 1 111 ? 10.195 -4.676 2.290 1.00 97.38 111 GLY A O 1
ATOM 810 N N . VAL A 1 112 ? 10.514 -3.965 4.405 1.00 96.56 112 VAL A N 1
ATOM 811 C CA . VAL A 1 112 ? 9.101 -3.798 4.764 1.00 96.56 112 VAL A CA 1
ATOM 812 C C . VAL A 1 112 ? 8.896 -2.324 5.095 1.00 96.56 112 VAL A C 1
ATOM 814 O O . VAL A 1 112 ? 9.629 -1.779 5.920 1.00 96.56 112 VAL A O 1
ATOM 817 N N . ASP A 1 113 ? 7.951 -1.676 4.419 1.00 95.75 113 ASP A N 1
ATOM 818 C CA . ASP A 1 113 ? 7.594 -0.283 4.689 1.00 95.75 113 ASP A CA 1
ATOM 819 C C . ASP A 1 113 ? 6.841 -0.141 6.024 1.00 95.75 113 ASP A C 1
ATOM 821 O O . ASP A 1 113 ? 6.297 -1.106 6.562 1.00 95.75 113 ASP A O 1
ATOM 825 N N . GLY A 1 114 ? 6.735 1.083 6.546 1.00 94.00 114 GLY A N 1
ATOM 826 C CA . GLY A 1 114 ? 5.982 1.391 7.765 1.00 94.00 114 GLY A CA 1
ATOM 827 C C . GLY A 1 114 ? 4.487 1.049 7.686 1.00 94.00 114 GLY A C 1
ATOM 828 O O . GLY A 1 114 ? 3.848 0.897 8.722 1.00 94.00 114 GLY A O 1
ATOM 829 N N . CYS A 1 115 ? 3.938 0.883 6.477 1.00 96.69 115 CYS A N 1
ATOM 830 C CA . CYS A 1 115 ? 2.581 0.383 6.244 1.00 96.69 115 CYS A CA 1
ATOM 831 C C . CYS A 1 115 ? 2.512 -1.135 5.972 1.00 96.69 115 CYS A C 1
ATOM 833 O O . CYS A 1 115 ? 1.497 -1.622 5.492 1.00 96.69 115 CYS A O 1
ATOM 835 N N . ALA A 1 116 ? 3.570 -1.888 6.288 1.00 97.12 116 ALA A N 1
ATOM 836 C CA . ALA A 1 116 ? 3.692 -3.346 6.175 1.00 97.12 116 ALA A CA 1
ATOM 837 C C . ALA A 1 116 ? 3.838 -3.935 4.759 1.00 97.12 116 ALA A C 1
ATOM 839 O O . ALA A 1 116 ? 4.064 -5.140 4.635 1.00 97.12 116 ALA A O 1
ATOM 840 N N . VAL A 1 117 ? 3.766 -3.131 3.695 1.00 97.06 117 VAL A N 1
ATOM 841 C CA . VAL A 1 117 ? 3.962 -3.639 2.326 1.00 97.06 117 VAL A CA 1
ATOM 842 C C . VAL A 1 117 ? 5.441 -3.888 2.003 1.00 97.06 117 VAL A C 1
ATOM 844 O O . VAL A 1 117 ? 6.318 -3.239 2.584 1.00 97.06 117 VAL A O 1
ATOM 847 N N . PRO A 1 118 ? 5.755 -4.798 1.065 1.00 97.12 118 PRO A N 1
ATOM 848 C CA . PRO A 1 118 ? 7.121 -5.022 0.613 1.00 97.12 118 PRO A CA 1
ATOM 849 C C . PRO A 1 118 ? 7.634 -3.829 -0.202 1.00 97.12 118 PRO A C 1
ATOM 851 O O . PRO A 1 118 ? 6.957 -3.352 -1.112 1.00 97.12 118 PRO A O 1
ATOM 854 N N . THR A 1 119 ? 8.871 -3.413 0.060 1.00 96.50 119 THR A N 1
ATOM 855 C CA . THR A 1 119 ? 9.571 -2.375 -0.712 1.00 96.50 119 THR A CA 1
ATOM 856 C C . THR A 1 119 ? 10.763 -2.996 -1.418 1.00 96.50 119 THR A C 1
ATOM 858 O O . THR A 1 119 ? 11.679 -3.501 -0.766 1.00 96.50 119 THR A 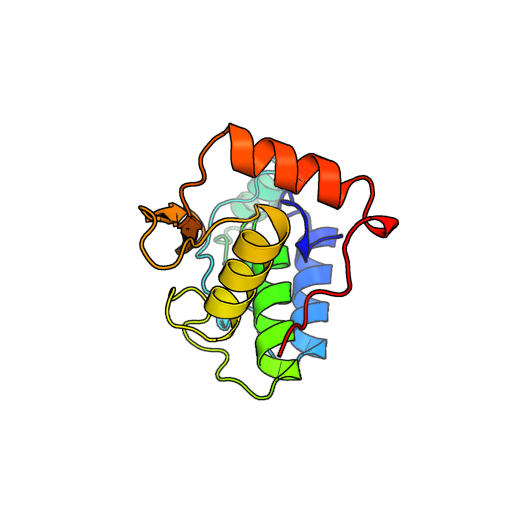O 1
ATOM 861 N N . ILE A 1 120 ? 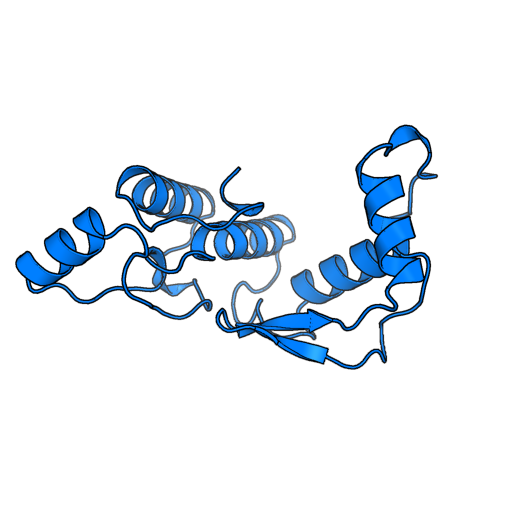10.754 -2.969 -2.748 1.00 97.75 120 ILE A N 1
ATOM 862 C CA . ILE A 1 120 ? 11.749 -3.642 -3.589 1.00 97.75 120 ILE A CA 1
ATOM 863 C C . ILE A 1 120 ? 12.898 -2.683 -3.908 1.00 97.75 120 ILE A C 1
ATOM 865 O O . ILE A 1 120 ? 12.664 -1.551 -4.329 1.00 97.75 120 ILE A O 1
ATOM 869 N N . ALA A 1 121 ? 14.142 -3.124 -3.715 1.00 97.69 121 ALA A N 1
ATOM 870 C CA . ALA A 1 121 ? 15.310 -2.359 -4.132 1.00 97.69 121 ALA A CA 1
ATOM 871 C C . ALA A 1 121 ? 15.484 -2.450 -5.654 1.00 97.69 121 ALA A C 1
ATOM 873 O O . ALA A 1 121 ? 15.556 -3.543 -6.212 1.00 97.69 121 ALA A O 1
ATOM 874 N N . ILE A 1 122 ? 15.589 -1.298 -6.317 1.00 97.88 122 ILE A N 1
ATOM 875 C CA . ILE A 1 122 ? 15.752 -1.195 -7.771 1.00 97.88 122 ILE A CA 1
ATOM 876 C C . ILE A 1 122 ? 16.995 -0.340 -8.049 1.00 97.88 122 ILE A C 1
ATOM 878 O O . ILE A 1 122 ? 17.134 0.723 -7.433 1.00 97.88 122 ILE A O 1
ATOM 882 N N . PRO A 1 123 ? 17.908 -0.758 -8.949 1.00 97.81 123 PRO A N 1
ATOM 883 C CA . PRO A 1 123 ? 19.012 0.093 -9.382 1.00 97.81 123 PRO A CA 1
ATOM 884 C C . PRO A 1 123 ? 18.502 1.437 -9.913 1.00 97.81 123 PRO A C 1
ATOM 886 O O . PRO A 1 123 ? 17.507 1.494 -10.636 1.00 97.81 123 PRO A O 1
ATOM 889 N N . LEU A 1 124 ? 19.195 2.527 -9.572 1.00 97.69 124 LEU A N 1
ATOM 890 C CA . LEU A 1 124 ? 18.744 3.886 -9.891 1.00 97.69 124 LEU A CA 1
ATOM 891 C C . LEU A 1 124 ? 18.532 4.101 -11.398 1.00 97.69 124 LEU A C 1
ATOM 893 O O . LEU A 1 124 ? 17.577 4.765 -11.794 1.00 97.69 124 LEU A O 1
ATOM 897 N N . GLU A 1 125 ? 19.389 3.514 -12.234 1.00 96.81 125 GLU A N 1
ATOM 898 C CA . GLU A 1 125 ? 19.268 3.582 -13.693 1.00 96.81 125 GLU A CA 1
ATOM 899 C C . GLU A 1 125 ? 17.980 2.916 -14.201 1.00 96.81 125 GLU A C 1
ATOM 901 O O . GLU A 1 125 ? 17.235 3.521 -14.969 1.00 96.81 125 GLU A O 1
ATOM 906 N N . ASN A 1 126 ? 17.651 1.716 -13.716 1.00 96.69 126 ASN A N 1
ATOM 907 C CA . ASN A 1 126 ? 16.425 1.000 -14.073 1.00 96.69 126 ASN A CA 1
ATOM 908 C C . ASN A 1 126 ? 15.174 1.718 -13.562 1.00 96.69 126 ASN A C 1
ATOM 910 O O . ASN A 1 126 ? 14.167 1.774 -14.266 1.00 96.69 126 ASN A O 1
ATOM 914 N N . LEU A 1 127 ? 15.242 2.310 -12.366 1.00 97.12 127 LEU A N 1
ATOM 915 C CA . LEU A 1 127 ? 14.153 3.127 -11.841 1.00 97.12 127 LEU A CA 1
ATOM 916 C C . LEU A 1 127 ? 13.920 4.369 -12.714 1.00 97.12 127 LEU A C 1
ATOM 918 O O . LEU A 1 127 ? 12.773 4.692 -13.015 1.00 97.12 127 LEU A O 1
ATOM 922 N N . ALA A 1 128 ? 14.984 5.039 -13.169 1.00 94.62 128 ALA A N 1
ATOM 923 C CA . ALA A 1 128 ? 14.873 6.174 -14.086 1.00 94.62 128 ALA A CA 1
ATOM 924 C C . ALA A 1 128 ? 14.217 5.771 -15.419 1.00 94.62 128 ALA A C 1
ATOM 926 O O . ALA A 1 128 ? 13.329 6.479 -15.898 1.00 94.62 128 ALA A O 1
ATOM 927 N N . TRP A 1 129 ? 14.577 4.606 -15.973 1.00 91.25 129 TRP A N 1
ATOM 928 C CA . TRP A 1 129 ? 13.901 4.033 -17.143 1.00 91.25 129 TRP A CA 1
ATOM 929 C C . TRP A 1 129 ? 12.418 3.760 -16.889 1.00 91.25 129 TRP A C 1
ATOM 931 O O . TRP A 1 129 ? 11.578 4.120 -17.716 1.00 91.25 129 TRP A O 1
ATOM 941 N N . GLY A 1 130 ? 12.087 3.178 -15.735 1.00 93.31 130 GLY A N 1
ATOM 942 C CA . GLY A 1 130 ? 10.704 2.949 -15.324 1.00 93.31 130 GLY A CA 1
ATOM 943 C C . GLY A 1 130 ? 9.898 4.246 -15.243 1.00 93.31 130 GLY A C 1
ATOM 944 O O . GLY A 1 130 ? 8.788 4.312 -15.766 1.00 93.31 130 GLY A O 1
ATOM 945 N N . MET A 1 131 ? 10.468 5.305 -14.668 1.00 93.69 131 MET A N 1
ATOM 946 C CA . MET A 1 131 ? 9.810 6.612 -14.575 1.00 93.69 131 MET A CA 1
ATOM 947 C C . MET A 1 131 ? 9.630 7.290 -15.939 1.00 93.69 131 MET A C 1
ATOM 949 O O . MET A 1 131 ? 8.572 7.864 -16.191 1.00 93.69 131 MET A O 1
ATOM 953 N N . ALA A 1 132 ? 10.618 7.200 -16.836 1.00 90.31 132 ALA A N 1
ATOM 954 C CA . ALA A 1 132 ? 10.498 7.721 -18.200 1.00 90.31 132 ALA A CA 1
ATOM 955 C C . ALA A 1 132 ? 9.356 7.031 -18.966 1.00 90.31 132 ALA A C 1
ATOM 957 O O . ALA A 1 132 ? 8.512 7.696 -19.563 1.00 90.31 132 ALA A O 1
ATOM 958 N N . ARG A 1 133 ? 9.274 5.700 -18.860 1.00 88.75 133 ARG A N 1
ATOM 959 C CA . ARG A 1 133 ? 8.190 4.885 -19.426 1.00 88.75 133 ARG A CA 1
ATOM 960 C C . ARG A 1 133 ? 6.821 5.212 -18.835 1.00 88.75 133 ARG A C 1
ATOM 962 O O . ARG A 1 133 ? 5.837 5.257 -19.562 1.00 88.75 133 ARG A O 1
ATOM 969 N N . PHE A 1 134 ? 6.751 5.472 -17.531 1.00 88.81 134 PHE A N 1
ATOM 970 C CA . PHE A 1 134 ? 5.508 5.883 -16.876 1.00 88.81 134 PHE A CA 1
ATOM 971 C C . PHE A 1 134 ? 4.983 7.226 -17.408 1.00 88.81 134 PHE A C 1
ATOM 973 O O . PHE A 1 134 ? 3.775 7.410 -17.529 1.00 88.81 134 PHE A O 1
ATOM 980 N N . ALA A 1 135 ? 5.882 8.159 -17.738 1.00 88.94 135 ALA A N 1
ATOM 981 C CA . ALA A 1 135 ? 5.523 9.467 -18.283 1.00 88.94 135 ALA A CA 1
ATOM 982 C C . ALA A 1 135 ? 5.110 9.425 -19.769 1.00 88.94 135 ALA A C 1
ATOM 984 O O . ALA A 1 135 ? 4.354 10.292 -20.204 1.00 88.94 135 ALA A O 1
ATOM 985 N N . ALA A 1 136 ? 5.586 8.432 -20.529 1.00 83.69 136 ALA A N 1
ATOM 986 C CA . ALA A 1 136 ? 5.295 8.239 -21.952 1.00 83.69 136 ALA A CA 1
ATOM 987 C C . ALA A 1 136 ? 4.861 6.782 -22.237 1.00 83.69 136 ALA A C 1
ATOM 989 O O . ALA A 1 136 ? 5.611 6.008 -22.838 1.00 83.69 136 ALA A O 1
ATOM 990 N N . PRO A 1 137 ? 3.653 6.380 -21.796 1.00 69.94 137 PRO A N 1
ATOM 991 C CA . PRO A 1 137 ? 3.216 4.984 -21.831 1.00 69.94 137 PRO A CA 1
ATOM 992 C C . PRO A 1 137 ? 2.988 4.437 -23.248 1.00 69.94 137 PRO A C 1
ATOM 994 O O . PRO A 1 137 ? 2.986 3.222 -23.424 1.00 69.94 137 PRO A O 1
ATOM 997 N N . ASP A 1 138 ? 2.842 5.299 -24.259 1.00 72.44 138 ASP A N 1
ATOM 998 C CA . ASP A 1 138 ? 2.626 4.897 -25.658 1.00 72.44 138 ASP A CA 1
ATOM 999 C C . ASP A 1 138 ? 3.830 4.144 -26.263 1.00 72.44 138 ASP A C 1
ATOM 1001 O O . ASP A 1 138 ? 3.686 3.435 -27.258 1.00 72.44 138 ASP A O 1
ATOM 1005 N N . GLU A 1 139 ? 5.015 4.258 -25.653 1.00 66.75 139 GLU A N 1
ATOM 1006 C CA . GLU A 1 139 ? 6.224 3.527 -26.055 1.00 66.75 139 GLU A CA 1
ATOM 1007 C C . GLU A 1 139 ? 6.375 2.163 -25.350 1.00 66.75 139 GLU A C 1
ATOM 1009 O O . GLU A 1 139 ? 7.301 1.403 -25.651 1.00 66.75 139 GLU A O 1
ATOM 1014 N N . LEU A 1 140 ? 5.468 1.807 -24.428 1.00 58.12 140 LEU A N 1
ATOM 1015 C CA . LEU A 1 140 ? 5.410 0.457 -23.871 1.00 58.12 140 LEU A CA 1
ATOM 1016 C C . LEU A 1 140 ? 4.734 -0.470 -24.888 1.00 58.12 140 LEU A C 1
ATOM 1018 O O . LEU A 1 140 ? 3.519 -0.423 -25.083 1.00 58.12 140 LEU A O 1
ATOM 1022 N N . ALA A 1 141 ? 5.501 -1.383 -25.495 1.00 54.41 141 ALA A N 1
ATOM 1023 C CA . ALA A 1 141 ? 4.899 -2.572 -26.095 1.00 54.41 141 ALA A CA 1
ATOM 1024 C C . ALA A 1 141 ? 3.987 -3.212 -25.041 1.00 54.41 141 ALA A C 1
ATOM 1026 O O . ALA A 1 141 ? 4.407 -3.315 -23.887 1.00 54.41 141 ALA A O 1
ATOM 1027 N N . ALA A 1 142 ? 2.759 -3.592 -25.415 1.00 51.19 142 ALA A N 1
ATOM 1028 C CA . ALA A 1 142 ? 1.785 -4.172 -24.496 1.00 51.19 142 ALA A CA 1
ATOM 1029 C C . ALA A 1 142 ? 2.430 -5.343 -23.742 1.00 51.19 142 ALA A C 1
ATOM 1031 O O . ALA A 1 142 ? 2.551 -6.449 -24.271 1.00 51.19 142 ALA A O 1
ATOM 1032 N N . ALA A 1 143 ? 2.908 -5.077 -22.527 1.00 47.75 143 ALA A N 1
ATOM 1033 C CA . ALA A 1 143 ? 3.472 -6.103 -21.683 1.00 47.75 143 ALA A CA 1
ATOM 1034 C C . ALA A 1 143 ? 2.307 -7.033 -21.374 1.00 47.75 143 ALA A C 1
ATOM 1036 O O . ALA A 1 143 ? 1.278 -6.592 -20.857 1.00 47.75 143 ALA A O 1
ATOM 1037 N N . ALA A 1 144 ? 2.435 -8.294 -21.776 1.00 40.09 144 ALA A N 1
ATOM 1038 C CA . ALA A 1 144 ? 1.462 -9.313 -21.450 1.00 40.09 144 ALA A CA 1
ATOM 1039 C C . ALA A 1 144 ? 1.434 -9.442 -19.924 1.00 40.09 144 ALA A C 1
ATOM 1041 O O . ALA A 1 144 ? 2.255 -10.133 -19.327 1.00 40.09 144 ALA A O 1
ATOM 1042 N N . VAL A 1 145 ? 0.510 -8.723 -19.290 1.00 37.72 145 VAL A N 1
ATOM 1043 C CA . VAL A 1 145 ? 0.054 -9.026 -17.941 1.00 37.72 145 VAL A CA 1
ATOM 1044 C C . VAL A 1 145 ? -0.774 -10.298 -18.096 1.00 37.72 145 VAL A C 1
ATOM 1046 O O . VAL A 1 145 ? -1.981 -10.231 -18.332 1.00 37.72 145 VAL A O 1
ATOM 1049 N N . VAL A 1 146 ? -0.084 -11.441 -18.116 1.00 34.00 146 VAL A N 1
ATOM 1050 C CA . VAL A 1 146 ? -0.696 -12.776 -18.063 1.00 34.00 146 VAL A CA 1
ATOM 1051 C C . VAL A 1 146 ? -1.112 -13.054 -16.627 1.00 34.00 146 VAL A C 1
ATOM 1053 O O . VAL A 1 146 ? -0.276 -12.828 -15.723 1.00 34.00 146 VAL A O 1
#

Radius of gyration: 16.89 Å; chains: 1; bounding box: 38×34×50 Å

Sequence (146 aa):
ALACASHGGEPSHTGTVAGWLETAGLRVEDLECGAHWPLHGETARAVAGAGEAPSAIHNNCSGKHTGFLTTAVHKGEDTKGYVRFEHPVQQRILGVLEAMCGIDLGRAPRGVDGCAVPTIAIPLENLAWGMARFAAPDELAAAAVV

Secondary structure (DSSP, 8-state):
-TTSS-----HHHHHHHHHHHHHTT--GGG--S-----SSHHHHHHHHHTTPPP-GGGSTTHHHHHHHHHHHHHHT---TTTTSTTSHHHHHHHHHHHHHHTS--TTS-EEE-TTS-EEE---HHHHHHHHHHHH-GGGS------

Foldseek 3Di:
DLLPFFAQQDPVQLVVLQVLQVVLVHHLVLQQQFWDAGNPPVSSCVCVVVVHDTGSSSGRNSSNLSVLLSVCSVVVHDSPPSQPCPGPSNVLVQVLLCLLLVHRQVPFDWDADSRSHIDGDDPPNSVVSSVVCVVVVVPRDPDPPD

InterPro domains:
  IPR010349 L-asparaginase II [PF06089] (1-141)
  IPR010349 L-asparaginase II [PTHR42110] (1-139)

Organism: NCBI:txid412755